Protein AF-A0A9E1ZGK2-F1 (afdb_monomer)

Foldseek 3Di:
DPPVVVVVVVVVVVVVVPPPPDPDDDDDDDDDDDDPDDDPPPDPPQPDLPDADAQQWKKWKFKDDDPDGDDIDIDGQHNVQWDDDPPDPDIDRRGRHGQVVVQVVVQVRCPPPPPPHIGMHMDIDDDDDD

Mean predicted aligned error: 16.55 Å

Secondary structure (DSSP, 8-state):
--SHHHHHHHHHHHHHHHTTS--------PPP----------------TTSBP-TT-EEEEEEESSSS-PPPEEEE--TTSEE--TT-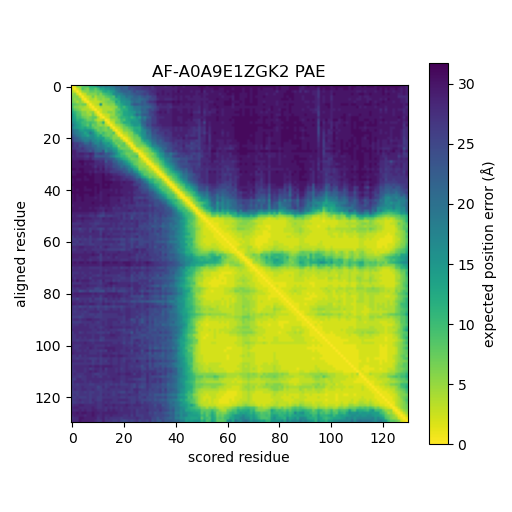SS-EE-TT-BHHHHHHHHHHHHTTTT-SS-EEEEEEPP----

Nearest PDB structures (foldseek):
  3rg1-assembly1_D  TM=4.089E-01  e=4.400E+00  Bos taurus
  3m7o-assembly3_C  TM=3.406E-01  e=4.984E+00  Mus musculus

Structure (mmCIF, N/CA/C/O backbone):
data_AF-A0A9E1ZGK2-F1
#
_entry.id   AF-A0A9E1ZGK2-F1
#
loop_
_atom_site.group_PDB
_atom_site.id
_atom_site.type_symbol
_atom_site.label_atom_id
_atom_site.label_alt_id
_atom_site.label_comp_id
_atom_site.label_asym_id
_atom_site.label_entit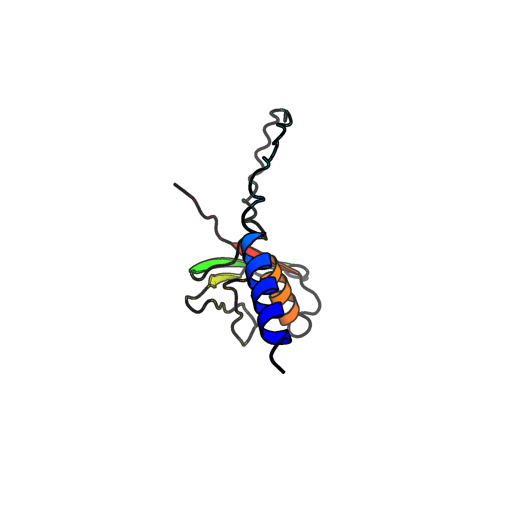y_id
_atom_site.label_seq_id
_atom_site.pdbx_PDB_ins_code
_atom_site.Cartn_x
_atom_site.Cartn_y
_atom_site.Cartn_z
_atom_site.occupancy
_atom_site.B_iso_or_equiv
_atom_site.auth_seq_id
_atom_site.auth_comp_id
_atom_site.auth_asym_id
_atom_site.auth_atom_id
_atom_site.pdbx_PDB_model_num
ATOM 1 N N . MET A 1 1 ? -35.586 -4.410 -46.768 1.00 55.84 1 MET A N 1
ATOM 2 C CA . MET A 1 1 ? -34.518 -3.796 -45.951 1.00 55.84 1 MET A CA 1
ATOM 3 C C . MET A 1 1 ? -33.161 -4.158 -46.541 1.00 55.84 1 MET A C 1
ATOM 5 O O . MET A 1 1 ? -32.677 -5.249 -46.276 1.00 55.84 1 MET A O 1
ATOM 9 N N . SER A 1 2 ? -32.573 -3.306 -47.387 1.00 54.81 2 SER A N 1
ATOM 10 C CA . SER A 1 2 ? -31.231 -3.558 -47.959 1.00 54.81 2 SER A CA 1
ATOM 11 C C . SER A 1 2 ? -30.442 -2.275 -48.253 1.00 54.81 2 SER A C 1
ATOM 13 O O . SER A 1 2 ? -29.427 -2.337 -48.937 1.00 54.81 2 SER A O 1
ATOM 15 N N . LEU A 1 3 ? -30.902 -1.115 -47.761 1.00 51.47 3 LEU A N 1
ATOM 16 C CA . LEU A 1 3 ? -30.236 0.173 -47.989 1.00 51.47 3 LEU A CA 1
ATOM 17 C C . LEU A 1 3 ? -29.430 0.641 -46.759 1.00 51.47 3 LEU A C 1
ATOM 19 O O . LEU A 1 3 ? -28.374 1.243 -46.925 1.00 51.47 3 LEU A O 1
ATOM 23 N N . ASP A 1 4 ? -29.852 0.272 -45.542 1.00 58.47 4 ASP A N 1
ATOM 24 C CA . ASP A 1 4 ? -29.168 0.636 -44.288 1.00 58.47 4 ASP A CA 1
ATOM 25 C C . ASP A 1 4 ? -27.825 -0.085 -44.051 1.00 58.47 4 ASP A C 1
ATOM 27 O O . ASP A 1 4 ? -26.889 0.517 -43.524 1.00 58.47 4 ASP A O 1
ATOM 31 N N . ASP A 1 5 ? -27.671 -1.343 -44.488 1.00 57.78 5 ASP A N 1
ATOM 32 C CA . ASP A 1 5 ? -26.436 -2.124 -44.250 1.00 57.78 5 ASP A CA 1
ATOM 33 C C . ASP A 1 5 ? -25.234 -1.576 -45.038 1.00 57.78 5 ASP A C 1
ATOM 35 O O . ASP A 1 5 ? -24.089 -1.589 -44.575 1.00 57.78 5 ASP A O 1
ATOM 39 N N . SER A 1 6 ? -25.498 -1.032 -46.231 1.00 52.06 6 SER A N 1
ATOM 40 C CA . SER A 1 6 ? -24.448 -0.455 -47.066 1.00 52.06 6 SER A CA 1
ATOM 41 C C . SER A 1 6 ? -23.978 0.894 -46.519 1.00 52.06 6 SER A C 1
ATOM 43 O O . SER A 1 6 ? -22.784 1.186 -46.583 1.00 52.06 6 SER A O 1
ATOM 45 N N . LEU A 1 7 ? -24.882 1.691 -45.936 1.00 55.47 7 LEU A N 1
ATOM 46 C CA . LEU A 1 7 ? -24.567 3.006 -45.372 1.00 55.47 7 LEU A CA 1
ATOM 47 C C . LEU A 1 7 ? -23.627 2.885 -44.159 1.00 55.47 7 LEU A C 1
ATOM 49 O O . LEU A 1 7 ? -22.644 3.620 -44.064 1.00 55.47 7 LEU A O 1
ATOM 53 N N . MET A 1 8 ? -23.853 1.890 -43.295 1.00 56.44 8 MET A N 1
ATOM 54 C CA . MET A 1 8 ? -23.022 1.643 -42.110 1.00 56.44 8 MET A CA 1
ATOM 55 C C . MET A 1 8 ? -21.599 1.186 -42.475 1.00 56.44 8 MET A C 1
ATOM 57 O O . MET A 1 8 ? -20.626 1.628 -41.867 1.00 56.44 8 MET A O 1
ATOM 61 N N . LYS A 1 9 ? -21.442 0.370 -43.529 1.00 54.09 9 LYS A N 1
ATOM 62 C CA . LYS A 1 9 ? -20.121 -0.073 -44.020 1.00 54.09 9 LYS A CA 1
ATOM 63 C C . LYS A 1 9 ? -19.280 1.071 -44.590 1.00 54.09 9 LYS A C 1
ATOM 65 O O . LYS A 1 9 ? -18.064 1.076 -44.389 1.00 54.09 9 LYS A O 1
ATOM 70 N N . PHE A 1 10 ? -19.904 2.040 -45.268 1.00 52.19 10 PHE A N 1
ATOM 71 C CA . PHE A 1 10 ? -19.202 3.223 -45.778 1.00 52.19 10 PHE A CA 1
ATOM 72 C C . PHE A 1 10 ? -18.780 4.171 -44.650 1.00 52.19 10 PHE A C 1
ATOM 74 O O . PHE A 1 10 ? -17.649 4.657 -44.666 1.00 52.19 10 PHE A O 1
ATOM 81 N N . ILE A 1 11 ? -19.629 4.357 -43.634 1.00 59.66 11 ILE A N 1
ATOM 82 C CA . ILE A 1 11 ? -19.312 5.167 -42.448 1.00 59.66 11 ILE A CA 1
ATOM 83 C C . ILE A 1 11 ? -18.173 4.517 -41.639 1.00 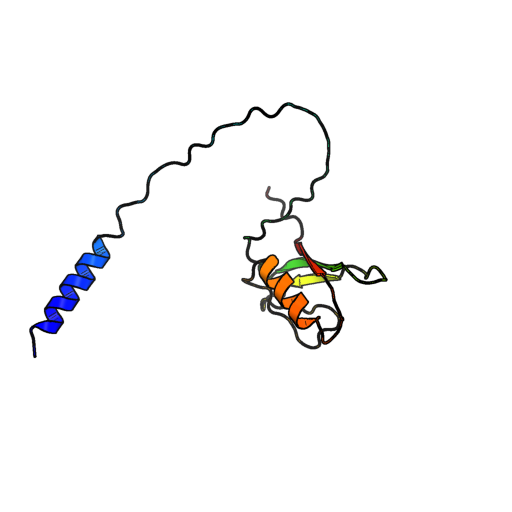59.66 11 ILE A C 1
ATOM 85 O O . ILE A 1 11 ? -17.205 5.193 -41.292 1.00 59.66 11 ILE A O 1
ATOM 89 N N . CYS A 1 12 ? -18.208 3.196 -41.428 1.00 53.12 12 CYS A N 1
ATOM 90 C CA . CYS A 1 12 ? -17.158 2.475 -40.701 1.00 53.12 12 CYS A CA 1
ATOM 91 C C . CYS A 1 12 ? -15.808 2.454 -41.439 1.00 53.12 12 CYS A C 1
ATOM 93 O O . CYS A 1 12 ? -14.770 2.579 -40.794 1.00 53.12 12 CYS A O 1
ATOM 95 N N . ARG A 1 13 ? -15.788 2.340 -42.777 1.00 56.69 13 ARG A N 1
ATOM 96 C CA . ARG A 1 13 ? -14.537 2.430 -43.559 1.00 56.69 13 ARG A CA 1
ATOM 97 C C . ARG A 1 13 ? -13.997 3.857 -43.674 1.00 56.69 13 ARG A C 1
ATOM 99 O O . ARG A 1 13 ? -12.784 4.016 -43.746 1.00 56.69 13 ARG A O 1
ATOM 106 N N . GLY A 1 14 ? -14.863 4.872 -43.681 1.00 53.06 14 GLY A N 1
ATOM 107 C CA . GLY A 1 14 ? -14.457 6.282 -43.701 1.00 53.06 14 GLY A CA 1
ATOM 108 C C . GLY A 1 14 ? -13.838 6.742 -42.379 1.00 53.06 14 GLY A C 1
ATOM 109 O O . GLY A 1 14 ? -12.820 7.428 -42.383 1.00 53.06 14 GLY A O 1
ATOM 110 N N . ILE A 1 15 ? -14.394 6.293 -41.249 1.00 54.44 15 ILE A N 1
ATOM 111 C CA . ILE A 1 15 ? -13.877 6.598 -39.904 1.00 54.44 15 ILE A CA 1
ATOM 112 C C . ILE A 1 15 ? -12.519 5.925 -39.651 1.00 54.44 15 ILE A C 1
ATOM 114 O O . ILE A 1 15 ? -11.653 6.519 -39.015 1.00 54.44 15 ILE A O 1
ATOM 118 N N . LEU A 1 16 ? -12.289 4.729 -40.205 1.00 51.12 16 LEU A N 1
ATOM 119 C CA . LEU A 1 16 ? -11.055 3.963 -39.991 1.00 51.12 16 LEU A CA 1
ATOM 120 C C . LEU A 1 16 ? -9.832 4.533 -40.743 1.00 51.12 16 LEU A C 1
ATOM 122 O O . LEU A 1 16 ? -8.699 4.242 -40.375 1.00 51.12 16 LEU A O 1
ATOM 126 N N . ILE A 1 17 ? -10.041 5.366 -41.770 1.00 53.34 17 ILE A N 1
ATOM 127 C CA . ILE A 1 17 ? -8.962 5.982 -42.570 1.00 53.34 17 ILE A CA 1
ATOM 128 C C . ILE A 1 17 ? -8.581 7.380 -42.035 1.00 53.34 17 ILE A C 1
ATOM 130 O O . ILE A 1 17 ? -7.470 7.852 -42.272 1.00 53.34 17 ILE A O 1
ATOM 134 N N . ALA A 1 18 ? -9.456 8.035 -41.263 1.00 51.53 18 ALA A N 1
ATOM 135 C CA . ALA A 1 18 ? -9.251 9.409 -40.794 1.00 51.53 18 ALA A CA 1
ATOM 136 C C . ALA A 1 18 ? -8.390 9.543 -39.519 1.00 51.53 18 ALA A C 1
ATOM 138 O O . ALA A 1 18 ? -7.953 10.645 -39.196 1.00 51.53 18 ALA A O 1
ATOM 139 N N . THR A 1 19 ? -8.097 8.457 -38.799 1.00 53.97 19 THR A N 1
ATOM 140 C CA . THR A 1 19 ? -7.325 8.509 -37.540 1.00 53.97 19 THR A CA 1
ATOM 141 C C . THR A 1 19 ? -5.809 8.348 -37.715 1.00 53.97 19 THR A C 1
ATOM 143 O O . THR A 1 19 ? -5.081 8.366 -36.729 1.00 53.97 19 THR A O 1
ATOM 146 N N . VAL A 1 20 ? -5.306 8.214 -38.948 1.00 56.53 20 VAL A N 1
ATOM 147 C CA . VAL A 1 20 ? -3.880 7.930 -39.235 1.00 56.53 20 VAL A CA 1
ATOM 148 C C . VAL A 1 20 ? -3.025 9.198 -39.457 1.00 56.53 20 VAL A C 1
ATOM 150 O O . VAL A 1 20 ? -1.829 9.087 -39.698 1.00 56.53 20 VAL A O 1
ATOM 153 N N . LEU A 1 21 ? -3.570 10.419 -39.342 1.00 56.88 21 LEU A N 1
ATOM 154 C CA . LEU A 1 21 ? -2.889 11.625 -39.860 1.00 56.88 21 LEU A CA 1
ATOM 155 C C . LEU A 1 21 ? -2.635 12.807 -38.907 1.00 56.88 21 LEU A C 1
ATOM 157 O O . LEU A 1 21 ? -2.414 13.909 -39.398 1.00 56.88 21 LEU A O 1
ATOM 161 N N . ILE A 1 22 ? -2.573 12.632 -37.581 1.00 58.47 22 ILE A N 1
ATOM 162 C CA . ILE A 1 22 ? -2.050 13.712 -36.710 1.00 58.47 22 ILE A CA 1
ATOM 163 C C . ILE A 1 22 ? -1.143 13.157 -35.603 1.00 58.47 22 ILE A C 1
ATOM 165 O O . ILE A 1 22 ? -1.457 13.200 -34.418 1.00 58.47 22 ILE A O 1
ATOM 169 N N . VAL A 1 23 ? 0.023 12.653 -36.007 1.00 57.72 23 VAL A N 1
ATOM 170 C CA . VAL A 1 23 ? 1.220 12.602 -35.158 1.00 57.72 23 VAL A CA 1
ATOM 171 C C . VAL A 1 23 ? 2.280 13.427 -35.869 1.00 57.72 23 VAL A C 1
ATOM 173 O O . VAL A 1 23 ? 2.828 12.956 -36.853 1.00 57.72 23 VAL A O 1
ATOM 176 N N . THR A 1 24 ? 2.505 14.654 -35.392 1.00 60.00 24 THR A N 1
ATOM 177 C CA . THR A 1 24 ? 3.804 15.356 -35.331 1.00 60.00 24 THR A CA 1
ATOM 178 C C . THR A 1 24 ? 3.565 16.815 -34.940 1.00 60.00 24 THR A C 1
ATOM 180 O O . THR A 1 24 ? 2.985 17.578 -35.708 1.00 60.00 24 THR A O 1
ATOM 183 N N . GLY A 1 25 ? 4.038 17.217 -33.763 1.00 51.47 25 GLY A N 1
ATOM 184 C CA . GLY A 1 25 ? 4.081 18.615 -33.334 1.00 51.47 25 GLY A CA 1
ATOM 185 C C . GLY A 1 25 ? 4.843 18.734 -32.021 1.00 51.47 25 GLY A C 1
ATOM 186 O O . GLY A 1 25 ? 4.301 18.416 -30.973 1.00 51.47 25 GLY A O 1
ATOM 187 N N . CYS A 1 26 ? 6.122 19.093 -32.119 1.00 65.31 26 CYS A N 1
ATOM 188 C CA . CYS A 1 26 ? 7.146 18.998 -31.083 1.00 65.31 26 CYS A CA 1
ATOM 189 C C . CYS A 1 26 ? 6.880 19.811 -29.808 1.00 65.31 26 CYS A C 1
ATOM 191 O O . CYS A 1 26 ? 6.553 20.995 -29.851 1.00 65.31 26 CYS A O 1
ATOM 193 N N . GLU A 1 27 ? 7.190 19.167 -28.686 1.00 48.22 27 GLU A N 1
ATOM 194 C CA . GLU A 1 27 ? 7.585 19.774 -27.418 1.00 48.22 27 GLU A CA 1
ATOM 195 C C . GLU A 1 27 ? 8.699 20.817 -27.627 1.00 48.22 27 GLU A C 1
ATOM 197 O O . GLU A 1 27 ? 9.782 20.492 -28.120 1.00 48.22 27 GLU A O 1
ATOM 202 N N . THR A 1 28 ? 8.458 22.070 -27.224 1.00 56.88 28 THR A N 1
ATOM 203 C CA . THR A 1 28 ? 9.517 23.077 -27.065 1.00 56.88 28 THR A CA 1
ATOM 204 C C . THR A 1 28 ? 9.874 23.158 -25.579 1.00 56.88 28 THR A C 1
ATOM 206 O O . THR A 1 28 ? 9.256 23.867 -24.787 1.00 56.88 28 THR A O 1
ATOM 209 N N . THR A 1 29 ? 10.891 22.401 -25.178 1.00 52.72 29 THR A N 1
ATOM 210 C CA . THR A 1 29 ? 11.504 22.535 -23.853 1.00 52.72 29 THR A CA 1
ATOM 211 C C . THR A 1 29 ? 12.317 23.822 -23.827 1.00 52.72 29 THR A C 1
ATOM 213 O O . THR A 1 29 ? 13.327 23.955 -24.518 1.00 52.72 29 THR A O 1
ATOM 216 N N . ARG A 1 30 ? 11.872 24.800 -23.037 1.00 52.56 30 ARG A N 1
ATOM 217 C CA . ARG A 1 30 ? 12.623 26.031 -22.771 1.00 52.56 30 ARG A CA 1
ATOM 218 C C . ARG A 1 30 ? 13.538 25.778 -21.563 1.00 52.56 30 ARG A C 1
ATOM 220 O O . ARG A 1 30 ? 13.010 25.519 -20.484 1.00 52.56 30 ARG A O 1
ATOM 227 N N . PRO A 1 31 ? 14.874 25.854 -21.684 1.00 48.06 31 PRO A N 1
ATOM 228 C CA . PRO A 1 31 ? 15.742 25.742 -20.520 1.00 48.06 31 PRO A CA 1
ATOM 229 C C . PRO A 1 31 ? 15.612 27.009 -19.665 1.00 48.06 31 PRO A C 1
ATOM 231 O O . PRO A 1 31 ? 15.927 28.113 -20.114 1.00 48.06 31 PRO A O 1
ATOM 234 N N . GLN A 1 32 ? 15.130 26.862 -18.429 1.00 57.47 32 GLN A N 1
ATOM 235 C CA . GLN A 1 32 ? 15.330 27.882 -17.401 1.00 57.47 32 GLN A CA 1
ATOM 236 C C . GLN A 1 32 ? 16.802 27.865 -16.960 1.00 57.47 32 GLN A C 1
ATOM 238 O O . GLN A 1 32 ? 17.350 26.790 -16.713 1.00 57.47 32 GLN A O 1
ATOM 243 N N . PRO A 1 33 ? 17.447 29.032 -16.805 1.00 52.84 33 PRO A N 1
ATOM 244 C CA . PRO A 1 33 ? 18.756 29.110 -16.185 1.00 52.84 33 PRO A CA 1
ATOM 245 C C . PRO A 1 33 ? 18.572 28.975 -14.669 1.00 52.84 33 PRO A C 1
ATOM 247 O O . PRO A 1 33 ? 18.128 29.910 -14.004 1.00 52.84 33 PRO A O 1
ATOM 250 N N . VAL A 1 34 ? 18.886 27.805 -14.113 1.00 48.44 34 VAL A N 1
ATOM 251 C CA . VAL A 1 34 ? 18.955 27.618 -12.660 1.00 48.44 34 VAL A CA 1
ATOM 252 C C . VAL A 1 34 ? 20.399 27.766 -12.189 1.00 48.44 34 VAL A C 1
ATOM 254 O O . VAL A 1 34 ? 21.295 27.014 -12.558 1.00 48.44 34 VAL A O 1
ATOM 257 N N . ASN A 1 35 ? 20.593 28.817 -11.397 1.00 62.91 35 ASN A N 1
ATOM 258 C CA . ASN A 1 35 ? 21.776 29.151 -10.611 1.00 62.91 35 ASN A CA 1
ATOM 259 C C . ASN A 1 35 ? 22.391 27.911 -9.921 1.00 62.91 35 ASN A C 1
ATOM 261 O O . ASN A 1 35 ? 21.643 27.158 -9.291 1.00 62.91 35 ASN A O 1
ATOM 265 N N . PRO A 1 36 ? 23.723 27.719 -9.927 1.00 56.53 36 PRO A N 1
ATOM 266 C CA . PRO A 1 36 ? 24.351 26.657 -9.158 1.00 56.53 36 PRO A CA 1
ATOM 267 C C . PRO A 1 36 ? 24.462 27.098 -7.693 1.00 56.53 36 PRO A C 1
ATOM 269 O O . PRO A 1 36 ? 25.472 27.647 -7.262 1.00 56.53 36 PRO A O 1
ATOM 272 N N . VAL A 1 37 ? 23.414 26.852 -6.907 1.00 46.91 37 VAL A N 1
ATOM 273 C CA . VAL A 1 37 ? 23.546 26.740 -5.451 1.00 46.91 37 VAL A CA 1
ATOM 274 C C . VAL A 1 37 ? 23.551 25.256 -5.120 1.00 46.91 37 VAL A C 1
ATOM 276 O O . VAL A 1 37 ? 22.536 24.566 -5.167 1.00 46.91 37 VAL A O 1
ATOM 279 N N . ALA A 1 38 ? 24.752 24.758 -4.837 1.00 52.75 38 ALA A N 1
ATOM 280 C CA . ALA A 1 38 ? 24.971 23.440 -4.283 1.00 52.75 38 ALA A CA 1
ATOM 281 C C . ALA A 1 38 ? 24.229 23.339 -2.944 1.00 52.75 38 ALA A C 1
ATOM 283 O O . ALA A 1 38 ? 24.659 23.880 -1.925 1.00 52.75 38 ALA A O 1
ATOM 284 N N . ARG A 1 39 ? 23.097 22.642 -2.952 1.00 43.53 39 ARG A N 1
ATOM 285 C CA . ARG A 1 39 ? 22.533 22.026 -1.758 1.00 43.53 39 ARG A CA 1
ATOM 286 C C . ARG A 1 39 ? 22.271 20.573 -2.116 1.00 43.53 39 ARG A C 1
ATOM 288 O O . ARG A 1 39 ? 21.287 20.263 -2.775 1.00 43.53 39 ARG A O 1
ATOM 295 N N . THR A 1 40 ? 23.193 19.709 -1.710 1.00 49.69 40 THR A N 1
ATOM 296 C CA . THR A 1 40 ? 23.008 18.262 -1.601 1.00 49.69 40 THR A CA 1
ATOM 297 C C . THR A 1 40 ? 21.853 18.010 -0.635 1.00 49.69 40 THR A C 1
ATOM 299 O O . THR A 1 40 ? 22.035 17.840 0.566 1.00 49.69 40 THR A O 1
ATOM 302 N N . VAL A 1 41 ? 20.634 18.075 -1.157 1.00 46.06 41 VAL A N 1
ATOM 303 C CA . VAL A 1 41 ? 19.521 17.315 -0.613 1.00 46.06 41 VAL A CA 1
ATOM 304 C C . VAL A 1 41 ? 19.560 16.027 -1.409 1.00 46.06 41 VAL A C 1
ATOM 306 O O . VAL A 1 41 ? 19.319 16.039 -2.613 1.00 46.06 41 VAL A O 1
ATOM 309 N N . ASP A 1 42 ? 19.967 14.952 -0.747 1.00 49.12 42 ASP A N 1
ATOM 310 C CA . ASP A 1 42 ? 19.675 13.591 -1.175 1.00 49.12 42 ASP A CA 1
ATOM 311 C C . ASP A 1 42 ? 18.146 13.503 -1.284 1.00 49.12 42 ASP A C 1
ATOM 313 O O . ASP A 1 42 ? 17.435 13.358 -0.290 1.00 49.12 42 ASP A O 1
ATOM 317 N N . VAL A 1 43 ? 17.620 13.813 -2.469 1.00 46.62 43 VAL A N 1
ATOM 318 C CA . VAL A 1 43 ? 16.211 13.628 -2.785 1.00 46.62 43 VAL A CA 1
ATOM 319 C C . VAL A 1 43 ? 16.121 12.159 -3.161 1.00 46.62 43 VAL A C 1
ATOM 321 O O . VAL A 1 43 ? 16.613 11.814 -4.238 1.00 46.62 43 VAL A O 1
ATOM 324 N N . PRO A 1 44 ? 15.545 11.280 -2.318 1.00 48.47 44 PRO A N 1
ATOM 325 C CA . PRO A 1 44 ? 15.231 9.943 -2.783 1.00 48.47 44 PRO A CA 1
ATOM 326 C C . PRO A 1 44 ? 14.324 10.136 -3.993 1.00 48.47 44 PRO A C 1
ATOM 328 O O . PRO A 1 44 ? 13.312 10.838 -3.891 1.00 48.47 44 PRO A O 1
ATOM 331 N N . LEU A 1 45 ? 14.748 9.610 -5.143 1.00 47.22 45 LEU A N 1
ATOM 332 C CA . LEU A 1 45 ? 14.000 9.661 -6.391 1.00 47.22 45 LEU A CA 1
ATOM 333 C C . LEU A 1 45 ? 12.597 9.139 -6.085 1.00 47.22 45 LEU A C 1
ATOM 335 O O . LEU A 1 45 ? 12.385 7.948 -5.870 1.00 47.22 45 LEU A O 1
ATOM 339 N N . HIS A 1 46 ? 11.641 10.059 -5.974 1.00 50.16 46 HIS A N 1
ATOM 340 C CA . HIS A 1 46 ? 10.238 9.726 -5.836 1.00 50.16 46 HIS A CA 1
ATOM 341 C C . HIS A 1 46 ? 9.831 9.126 -7.178 1.00 50.16 46 HIS A C 1
ATOM 343 O O . HIS A 1 46 ? 9.516 9.847 -8.122 1.00 50.16 46 HIS A O 1
ATOM 349 N N . VAL A 1 47 ? 9.956 7.804 -7.278 1.00 56.25 47 VAL A N 1
ATOM 350 C CA . VAL A 1 47 ? 9.427 6.984 -8.365 1.00 56.25 47 VAL A CA 1
ATOM 351 C C . VAL A 1 47 ? 8.025 7.457 -8.718 1.00 56.25 47 VAL A C 1
ATOM 353 O O . VAL A 1 47 ? 7.139 7.512 -7.866 1.00 56.25 47 VAL A O 1
ATOM 356 N N . ASN A 1 48 ? 7.888 7.865 -9.978 1.00 55.94 48 ASN A N 1
ATOM 357 C CA . ASN A 1 48 ? 6.704 8.472 -10.555 1.00 55.94 48 ASN A CA 1
ATOM 358 C C . ASN A 1 48 ? 5.427 7.771 -10.089 1.00 55.94 48 ASN A C 1
ATOM 360 O O . ASN A 1 48 ? 5.238 6.585 -10.345 1.00 55.94 48 ASN A O 1
ATOM 364 N N . SER A 1 49 ? 4.494 8.543 -9.531 1.00 58.41 49 SER A N 1
ATOM 365 C CA . SER A 1 49 ? 3.132 8.102 -9.209 1.00 58.41 49 SER A CA 1
ATOM 366 C C . SER A 1 49 ? 2.359 7.555 -10.423 1.00 58.41 49 SER A C 1
ATOM 368 O O . SER A 1 49 ? 1.260 7.043 -10.260 1.00 58.41 49 SER A O 1
ATOM 370 N N . THR A 1 50 ? 2.915 7.669 -11.632 1.00 65.19 50 THR A N 1
ATOM 371 C CA . THR A 1 50 ? 2.371 7.155 -12.894 1.00 65.19 50 THR A CA 1
ATOM 372 C C . THR A 1 50 ? 2.925 5.787 -13.302 1.00 65.19 50 THR A C 1
ATOM 374 O O . THR A 1 50 ? 2.362 5.174 -14.206 1.00 65.19 50 THR A O 1
ATOM 377 N N . ASP A 1 51 ? 4.022 5.315 -12.698 1.00 78.50 51 ASP A N 1
ATOM 378 C CA . ASP A 1 51 ? 4.563 3.987 -13.006 1.00 78.50 51 ASP A CA 1
ATOM 379 C C . ASP A 1 51 ? 3.679 2.912 -12.372 1.00 78.50 51 ASP A C 1
ATOM 381 O O . ASP A 1 51 ? 3.285 3.001 -11.203 1.00 78.50 51 ASP A O 1
ATOM 385 N N . SER A 1 52 ? 3.331 1.907 -13.170 1.00 88.81 52 SER A N 1
ATOM 386 C CA . SER A 1 52 ? 2.540 0.782 -12.685 1.00 88.81 52 SER A CA 1
ATOM 387 C C . SER A 1 52 ? 3.441 -0.167 -11.911 1.00 88.81 52 SER A C 1
ATOM 389 O O . SER A 1 52 ? 4.535 -0.515 -12.345 1.00 88.81 52 SER A O 1
ATOM 391 N N . LEU A 1 53 ? 2.968 -0.624 -10.761 1.00 91.56 53 LEU A N 1
ATOM 392 C CA . LEU A 1 53 ? 3.668 -1.613 -9.967 1.00 91.56 53 LEU A CA 1
ATOM 393 C C . LEU A 1 53 ? 3.681 -2.954 -10.703 1.00 91.56 53 LEU A C 1
ATOM 395 O O . LEU A 1 53 ? 2.653 -3.430 -11.184 1.00 91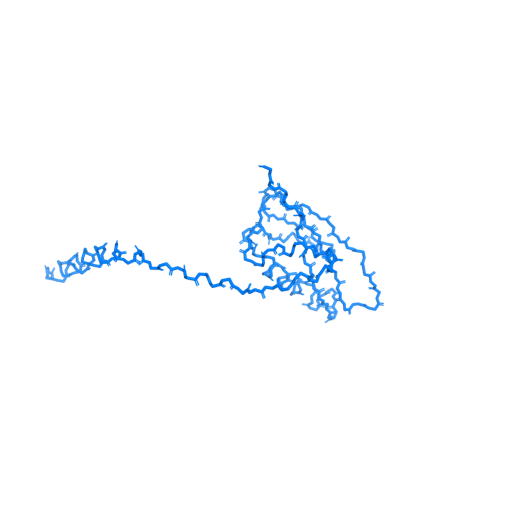.56 53 LEU A O 1
ATOM 399 N N . GLU A 1 54 ? 4.850 -3.582 -10.762 1.00 92.06 54 GLU A N 1
ATOM 400 C CA . GLU A 1 54 ? 5.048 -4.843 -11.473 1.00 92.06 54 GLU A CA 1
ATOM 401 C C . GLU A 1 54 ? 5.275 -6.002 -10.491 1.00 92.06 54 GLU A C 1
ATOM 403 O O . GLU A 1 54 ? 5.828 -5.802 -9.398 1.00 92.06 54 GLU A O 1
ATOM 408 N N . PRO A 1 55 ? 4.884 -7.235 -10.865 1.00 94.12 55 PRO A N 1
ATOM 409 C CA . PRO A 1 55 ? 5.298 -8.433 -10.148 1.00 94.12 55 PRO A CA 1
ATOM 410 C C . PRO A 1 55 ? 6.815 -8.456 -9.942 1.00 94.12 55 PRO A C 1
ATOM 412 O O . PRO A 1 55 ? 7.596 -8.172 -10.847 1.00 94.12 55 PRO A O 1
ATOM 415 N N . GLY A 1 56 ? 7.249 -8.791 -8.732 1.00 91.38 56 GLY A N 1
ATOM 416 C CA . GLY A 1 56 ? 8.658 -8.794 -8.363 1.00 91.38 56 GLY A CA 1
ATOM 417 C C . GLY A 1 56 ? 9.204 -7.451 -7.868 1.00 91.38 56 GLY A C 1
ATOM 418 O O . GLY A 1 56 ? 10.333 -7.447 -7.370 1.00 91.38 56 GLY A O 1
ATOM 419 N N . ASN A 1 57 ? 8.447 -6.350 -7.909 1.00 90.75 57 ASN A N 1
ATOM 420 C CA . ASN A 1 57 ? 8.888 -5.090 -7.306 1.00 90.75 57 ASN A CA 1
ATOM 421 C C . ASN A 1 57 ? 8.980 -5.208 -5.788 1.00 90.75 57 ASN A C 1
ATOM 423 O O . ASN A 1 57 ? 8.086 -5.749 -5.135 1.00 90.75 57 ASN A O 1
ATOM 427 N N . GLN A 1 58 ? 10.054 -4.665 -5.219 1.00 92.12 58 GLN A N 1
ATOM 428 C CA . GLN A 1 58 ? 10.160 -4.488 -3.780 1.00 92.12 58 GLN A CA 1
ATOM 429 C C . GLN A 1 58 ? 9.572 -3.135 -3.393 1.00 92.12 58 GLN A C 1
ATOM 431 O O . GLN A 1 58 ? 9.949 -2.102 -3.949 1.00 92.12 58 GLN A O 1
ATOM 436 N N . ILE A 1 59 ? 8.653 -3.159 -2.434 1.00 92.69 59 ILE A N 1
ATOM 437 C CA . ILE A 1 59 ? 7.974 -1.980 -1.913 1.00 92.69 59 ILE A CA 1
ATOM 438 C C . ILE A 1 59 ? 8.072 -1.935 -0.391 1.00 92.69 59 ILE A C 1
ATOM 440 O O . ILE A 1 59 ? 8.158 -2.963 0.280 1.00 92.69 59 ILE A O 1
ATOM 444 N N . THR A 1 60 ? 8.048 -0.729 0.160 1.00 93.75 60 THR A N 1
ATOM 445 C CA . THR A 1 60 ? 8.013 -0.463 1.595 1.00 93.75 60 THR A CA 1
ATOM 446 C C . THR A 1 60 ? 6.790 0.375 1.919 1.00 93.75 60 THR A C 1
ATOM 448 O O . THR A 1 60 ? 6.628 1.471 1.392 1.00 93.75 60 THR A O 1
ATOM 451 N N . ILE A 1 61 ? 5.951 -0.147 2.805 1.00 93.31 61 ILE A N 1
ATOM 452 C CA . ILE A 1 61 ? 4.723 0.472 3.289 1.00 93.31 61 ILE A CA 1
ATOM 453 C C . ILE A 1 61 ? 5.027 1.153 4.620 1.00 93.31 61 ILE A C 1
ATOM 455 O O . ILE A 1 61 ? 5.554 0.532 5.545 1.00 93.31 61 ILE A O 1
ATOM 459 N N . THR A 1 62 ? 4.690 2.432 4.724 1.00 92.62 62 THR A N 1
ATOM 460 C CA . THR A 1 62 ? 4.805 3.219 5.953 1.00 92.62 62 THR A CA 1
ATOM 461 C C . THR A 1 62 ? 3.429 3.733 6.341 1.00 92.62 62 THR A C 1
ATOM 463 O O . THR A 1 62 ? 2.685 4.214 5.490 1.00 92.62 62 THR A O 1
ATOM 466 N N . PHE A 1 63 ? 3.100 3.651 7.627 1.00 92.06 63 PHE A N 1
ATOM 467 C CA . PHE A 1 63 ? 1.841 4.157 8.162 1.00 92.06 63 PHE A CA 1
ATOM 468 C C . PHE A 1 63 ? 2.114 5.403 9.008 1.00 92.06 63 PHE A C 1
ATOM 470 O O . PHE A 1 63 ? 2.992 5.391 9.872 1.00 92.06 63 PHE A O 1
ATOM 477 N N . SER A 1 64 ? 1.355 6.469 8.771 1.00 90.06 64 SER A N 1
ATOM 478 C CA . SER A 1 64 ? 1.455 7.749 9.485 1.00 90.06 64 SER A CA 1
ATOM 479 C C . SER A 1 64 ? 0.111 8.144 10.106 1.00 90.06 64 SER A C 1
ATOM 481 O O . SER A 1 64 ? -0.937 7.636 9.713 1.00 90.06 64 SER A O 1
ATOM 483 N N . GLY A 1 65 ? 0.124 9.068 11.073 1.00 85.56 65 GLY A N 1
ATOM 484 C CA . GLY A 1 65 ? -1.092 9.534 11.765 1.00 85.56 65 GLY A CA 1
ATOM 485 C C . GLY A 1 65 ? -1.466 8.741 13.025 1.00 85.56 65 GLY A C 1
ATOM 486 O O . GLY A 1 65 ? -2.513 8.986 13.616 1.00 85.56 65 GLY A O 1
ATOM 487 N N . LEU A 1 66 ? -0.603 7.822 13.466 1.00 84.88 66 LEU A N 1
ATOM 488 C CA . LEU A 1 66 ? -0.745 7.088 14.724 1.00 84.88 66 LEU A CA 1
ATOM 489 C C . LEU A 1 66 ? 0.058 7.762 15.848 1.00 84.88 66 LEU A C 1
ATOM 491 O O . LEU A 1 66 ? 1.109 8.349 15.600 1.00 84.88 66 LEU A O 1
ATOM 495 N N . SER A 1 67 ? -0.401 7.641 17.100 1.00 81.75 67 SER A N 1
ATOM 496 C CA . SER A 1 67 ? 0.317 8.171 18.278 1.00 81.75 67 SER A CA 1
ATOM 497 C C . SER A 1 67 ? 1.674 7.501 18.517 1.00 81.75 67 SER A C 1
ATOM 499 O O . SER A 1 67 ? 2.540 8.065 19.179 1.00 81.75 67 SER A O 1
ATOM 501 N N . THR A 1 68 ? 1.863 6.298 17.981 1.00 81.69 68 THR A N 1
ATOM 502 C CA . THR A 1 68 ? 3.131 5.572 17.982 1.00 81.69 68 THR A CA 1
ATOM 503 C C . THR A 1 68 ? 3.534 5.336 16.540 1.00 81.69 68 THR A C 1
ATOM 505 O O . THR A 1 68 ? 2.705 4.887 15.752 1.00 81.69 68 THR A O 1
ATOM 508 N N . ILE A 1 69 ? 4.791 5.626 16.200 1.00 75.81 69 ILE A N 1
ATOM 509 C CA . ILE A 1 69 ? 5.318 5.410 14.851 1.00 75.81 69 ILE A CA 1
ATOM 510 C C . ILE A 1 69 ? 5.461 3.896 14.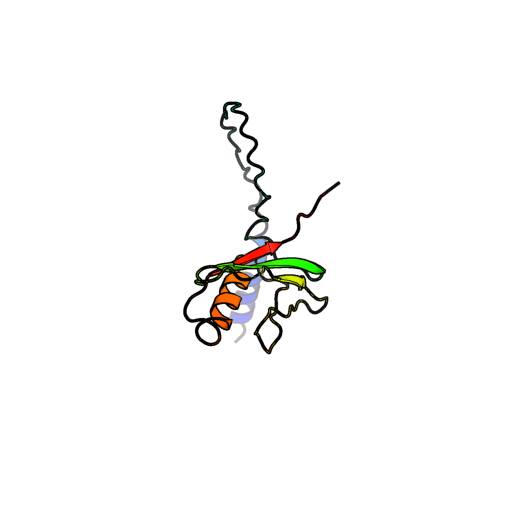633 1.00 75.81 69 ILE A C 1
ATOM 512 O O . ILE A 1 69 ? 6.260 3.262 15.328 1.00 75.81 69 ILE A O 1
ATOM 516 N N . PRO A 1 70 ? 4.693 3.292 13.714 1.00 81.75 70 PRO A N 1
ATOM 517 C CA . PRO A 1 70 ? 4.805 1.872 13.424 1.00 81.75 70 PRO A CA 1
ATOM 518 C C . PRO A 1 70 ? 6.059 1.581 12.595 1.00 81.75 70 PRO A C 1
ATOM 520 O O . PRO A 1 70 ? 6.550 2.425 11.844 1.00 81.75 70 PRO A O 1
ATOM 523 N N . ILE A 1 71 ? 6.568 0.356 12.723 1.00 87.06 71 ILE A N 1
ATOM 524 C CA . ILE A 1 71 ? 7.719 -0.115 11.948 1.00 87.06 71 ILE A CA 1
ATOM 525 C C . ILE A 1 71 ? 7.306 -0.215 10.467 1.00 87.06 71 ILE A C 1
ATOM 527 O O . ILE A 1 71 ? 6.272 -0.830 10.183 1.00 87.06 71 ILE A O 1
ATOM 531 N N . PRO A 1 72 ? 8.085 0.352 9.523 1.00 90.12 72 PRO A N 1
ATOM 532 C CA . PRO A 1 72 ? 7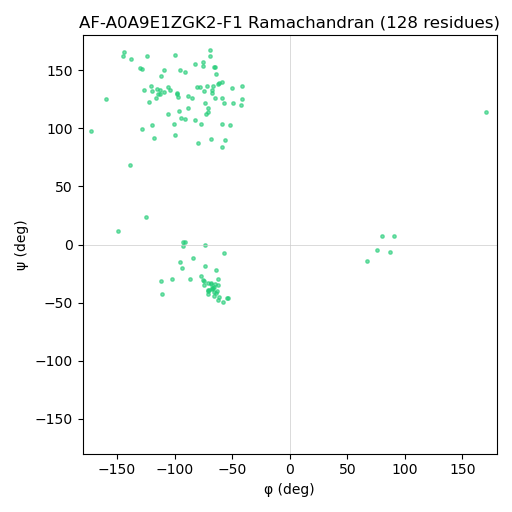.822 0.197 8.098 1.00 90.12 72 PRO A CA 1
ATOM 533 C C . PRO A 1 72 ? 7.823 -1.276 7.683 1.00 90.12 72 PRO A C 1
ATOM 535 O O . PRO A 1 72 ? 8.664 -2.060 8.126 1.00 90.12 72 PRO A O 1
ATOM 538 N N . TYR A 1 73 ? 6.895 -1.649 6.809 1.00 92.38 73 TYR A N 1
ATOM 539 C CA . TYR A 1 73 ? 6.766 -3.012 6.313 1.00 92.38 73 TYR A CA 1
ATOM 540 C C . TYR A 1 73 ? 7.267 -3.108 4.875 1.00 92.38 73 TYR A C 1
ATOM 542 O O . TYR A 1 73 ? 6.648 -2.571 3.958 1.00 92.38 73 TYR A O 1
ATOM 550 N N . SER A 1 74 ? 8.374 -3.815 4.666 1.00 93.00 74 SER A N 1
ATOM 551 C CA . SER A 1 74 ? 8.916 -4.068 3.331 1.00 93.00 74 SER A CA 1
ATOM 552 C C . SER A 1 74 ? 8.486 -5.440 2.827 1.00 93.00 74 SER A C 1
ATOM 554 O O . SER A 1 74 ? 8.657 -6.444 3.518 1.00 93.00 74 SER A O 1
ATOM 556 N N . CYS A 1 75 ? 7.961 -5.501 1.606 1.00 92.38 75 CYS A N 1
ATOM 557 C CA . CYS A 1 75 ? 7.595 -6.751 0.953 1.00 92.38 75 CYS A CA 1
ATOM 558 C C . CYS A 1 75 ? 7.863 -6.696 -0.552 1.00 92.38 75 CYS A C 1
ATOM 560 O O . CYS A 1 75 ? 8.095 -5.635 -1.131 1.00 92.38 75 CYS A O 1
ATOM 562 N N . ARG A 1 76 ? 7.847 -7.867 -1.186 1.00 93.44 76 ARG A N 1
ATOM 563 C CA . ARG A 1 76 ? 7.946 -8.002 -2.638 1.00 93.44 76 ARG A CA 1
ATOM 564 C C . ARG A 1 76 ? 6.575 -8.357 -3.198 1.00 93.44 76 ARG A C 1
ATOM 566 O O . ARG A 1 76 ? 5.905 -9.227 -2.640 1.00 93.44 76 ARG A O 1
ATOM 573 N N . ILE A 1 77 ? 6.180 -7.714 -4.293 1.00 94.38 77 ILE A N 1
ATOM 574 C CA . ILE A 1 77 ? 4.986 -8.099 -5.050 1.00 94.38 77 ILE A CA 1
ATOM 575 C C . ILE A 1 77 ? 5.245 -9.490 -5.629 1.00 94.38 77 ILE A C 1
ATOM 577 O O . ILE A 1 77 ? 6.278 -9.725 -6.259 1.00 94.38 77 ILE A O 1
ATOM 581 N N . ARG A 1 78 ? 4.344 -10.430 -5.362 1.00 94.88 78 ARG A N 1
ATOM 582 C CA . ARG A 1 78 ? 4.449 -11.816 -5.827 1.00 94.88 78 ARG A CA 1
ATOM 583 C C . ARG A 1 78 ? 4.266 -11.904 -7.343 1.00 94.88 78 ARG A C 1
ATOM 585 O O . ARG A 1 78 ? 3.807 -10.961 -7.981 1.00 94.88 78 ARG A O 1
ATOM 592 N N . GLU A 1 79 ? 4.602 -13.059 -7.912 1.00 94.50 79 GLU A N 1
ATOM 593 C CA . GLU A 1 79 ? 4.421 -13.341 -9.346 1.00 94.50 79 GLU A CA 1
ATOM 594 C C . GLU A 1 79 ? 2.948 -13.313 -9.777 1.00 94.50 79 GLU A C 1
ATOM 596 O O . GLU A 1 79 ? 2.643 -12.926 -10.899 1.00 94.50 79 GLU A O 1
ATOM 601 N N . ASP A 1 80 ? 2.029 -13.645 -8.865 1.00 93.81 80 ASP A N 1
ATOM 602 C CA . ASP A 1 80 ? 0.578 -13.517 -9.062 1.00 93.81 80 ASP A CA 1
ATOM 603 C C . ASP A 1 80 ? 0.079 -12.057 -8.999 1.00 93.81 80 ASP A C 1
ATOM 605 O O . ASP A 1 80 ? -1.114 -11.793 -9.139 1.00 93.81 80 ASP A O 1
ATOM 609 N N . GLY A 1 81 ? 0.985 -11.101 -8.769 1.00 93.38 81 GLY A N 1
ATOM 610 C CA . GLY A 1 81 ? 0.689 -9.679 -8.670 1.00 93.38 81 GLY A CA 1
ATOM 611 C C . GLY A 1 81 ? 0.122 -9.231 -7.324 1.00 93.38 81 GLY A C 1
ATOM 612 O O . GLY A 1 81 ? -0.280 -8.071 -7.184 1.00 93.38 81 GLY A O 1
ATOM 613 N N . THR A 1 82 ? 0.089 -10.109 -6.322 1.00 95.69 82 THR A N 1
ATOM 614 C CA . THR A 1 82 ? -0.437 -9.798 -4.991 1.00 95.69 82 THR A CA 1
ATOM 615 C C . THR A 1 82 ? 0.657 -9.477 -3.977 1.00 95.69 82 THR A C 1
ATOM 617 O O . THR A 1 82 ? 1.832 -9.816 -4.132 1.00 95.69 82 THR A O 1
ATOM 620 N N . MET A 1 83 ? 0.261 -8.850 -2.875 1.00 93.94 83 MET A N 1
ATOM 621 C CA . MET A 1 83 ? 1.069 -8.712 -1.669 1.00 93.94 83 MET A CA 1
ATOM 622 C C . MET A 1 83 ? 0.219 -8.933 -0.418 1.00 93.94 83 MET A C 1
ATOM 624 O O . MET A 1 83 ? -1.005 -8.838 -0.450 1.00 93.94 83 MET A O 1
ATOM 628 N N . SER A 1 84 ? 0.869 -9.241 0.701 1.00 93.19 84 SER A N 1
ATOM 629 C CA . SER A 1 84 ? 0.199 -9.434 1.991 1.00 93.19 84 SER A CA 1
ATOM 630 C C . SER A 1 84 ? 0.706 -8.386 2.975 1.00 93.19 84 SER A C 1
ATOM 632 O O . SER A 1 84 ? 1.752 -8.605 3.591 1.00 93.19 84 SER A O 1
ATOM 634 N N . PRO A 1 85 ? 0.035 -7.229 3.077 1.00 91.62 85 PRO A N 1
ATOM 635 C CA . PRO A 1 85 ? 0.385 -6.208 4.055 1.00 91.62 85 PRO A CA 1
ATOM 636 C C . PRO A 1 85 ? -0.082 -6.640 5.466 1.00 91.62 85 PRO A C 1
ATOM 638 O O . PRO A 1 85 ? -0.962 -7.496 5.595 1.00 91.62 85 PRO A O 1
ATOM 641 N N . PRO A 1 86 ? 0.519 -6.111 6.547 1.00 89.69 86 PRO A N 1
ATOM 642 C CA . PRO A 1 86 ? 0.257 -6.579 7.908 1.00 89.69 86 PRO A CA 1
ATOM 643 C C . PRO A 1 86 ? -1.185 -6.292 8.345 1.00 89.69 86 PRO A C 1
ATOM 645 O O . PRO A 1 86 ? -1.796 -5.334 7.885 1.00 89.69 86 PRO A O 1
ATOM 648 N N . TYR A 1 87 ? -1.726 -7.093 9.265 1.00 89.69 87 TYR A N 1
ATOM 649 C CA . TYR A 1 87 ? -3.078 -6.954 9.846 1.00 89.69 87 TYR A CA 1
ATOM 650 C C . TYR A 1 87 ? -4.264 -7.193 8.894 1.00 89.69 87 TYR A C 1
ATOM 652 O O . TYR A 1 87 ? -5.375 -7.421 9.371 1.00 89.69 87 TYR A O 1
ATOM 660 N N . LEU A 1 88 ? -4.048 -7.220 7.577 1.00 90.56 88 LEU A N 1
ATOM 661 C CA . LEU A 1 88 ? -5.054 -7.671 6.621 1.00 90.56 88 LEU A CA 1
ATOM 662 C C . LEU A 1 88 ? -5.073 -9.202 6.564 1.00 90.56 88 LEU A C 1
ATOM 664 O O . LEU A 1 88 ? -4.033 -9.857 6.523 1.00 90.56 88 LEU A O 1
ATOM 668 N N . LYS A 1 89 ? -6.279 -9.780 6.567 1.00 89.44 89 LYS A N 1
ATOM 669 C CA . LYS A 1 89 ? -6.473 -11.236 6.443 1.00 89.44 89 LYS A CA 1
ATOM 670 C C . LYS A 1 89 ? -6.260 -11.723 5.012 1.00 89.44 89 LYS A C 1
ATOM 672 O O . LYS A 1 89 ? -5.852 -12.860 4.804 1.00 89.44 89 LYS A O 1
ATOM 677 N N . GLU A 1 90 ? -6.554 -10.863 4.044 1.00 91.56 90 GLU A N 1
ATOM 678 C CA . GLU A 1 90 ? -6.559 -11.192 2.625 1.00 91.56 90 GLU A CA 1
ATOM 679 C C . GLU A 1 90 ? -5.418 -10.481 1.890 1.00 91.56 90 GLU A C 1
ATOM 681 O O . GLU A 1 90 ? -5.080 -9.340 2.228 1.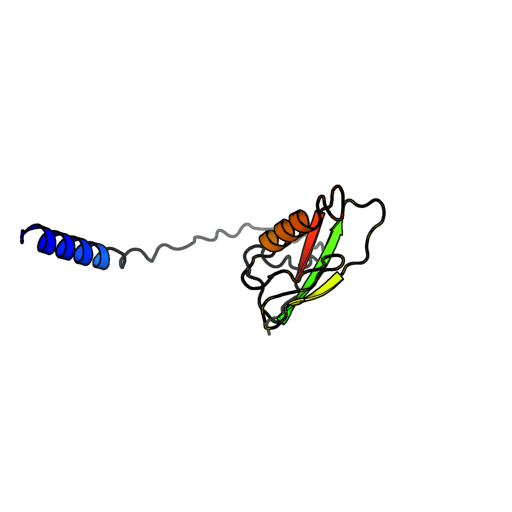00 91.56 90 GLU A O 1
ATOM 686 N N . PRO A 1 91 ? -4.823 -11.128 0.872 1.00 93.38 91 PRO A N 1
ATOM 687 C CA . PRO A 1 91 ? -3.856 -10.476 0.008 1.00 93.38 91 PRO A CA 1
ATOM 688 C C . PRO A 1 91 ? -4.504 -9.345 -0.802 1.00 93.38 91 PRO A C 1
ATOM 690 O O . PRO A 1 91 ? -5.695 -9.352 -1.115 1.00 93.38 91 PRO A O 1
ATOM 693 N N . VAL A 1 92 ? -3.687 -8.360 -1.156 1.00 94.81 92 VAL A N 1
ATOM 694 C CA . VAL A 1 92 ? -4.068 -7.182 -1.935 1.00 94.81 92 VAL A CA 1
ATOM 695 C C . VAL A 1 92 ? -3.377 -7.251 -3.289 1.00 94.81 92 VAL A C 1
ATOM 697 O O . VAL A 1 92 ? -2.179 -7.522 -3.360 1.00 94.81 92 VAL A O 1
ATOM 700 N N . VAL A 1 93 ? -4.123 -7.009 -4.366 1.00 95.69 93 VAL A N 1
ATOM 701 C CA . VAL A 1 93 ? -3.555 -6.930 -5.718 1.00 95.69 93 VAL A CA 1
ATOM 702 C C . VAL A 1 93 ? -2.802 -5.611 -5.842 1.00 95.69 93 VAL A C 1
ATOM 704 O O . VAL A 1 93 ? -3.395 -4.553 -5.646 1.00 95.69 93 VAL A O 1
ATOM 707 N N . ALA A 1 94 ? -1.513 -5.677 -6.158 1.00 94.88 94 ALA A N 1
ATOM 708 C CA . ALA A 1 94 ? -0.663 -4.508 -6.364 1.00 94.88 94 ALA A CA 1
ATOM 709 C C . ALA A 1 94 ? -0.227 -4.364 -7.825 1.00 94.88 94 ALA A C 1
ATOM 711 O O . ALA A 1 94 ? -0.058 -3.244 -8.293 1.00 94.88 94 ALA A O 1
ATOM 712 N N . ALA A 1 95 ? -0.067 -5.474 -8.552 1.00 93.38 95 ALA A N 1
ATOM 713 C CA . ALA A 1 95 ?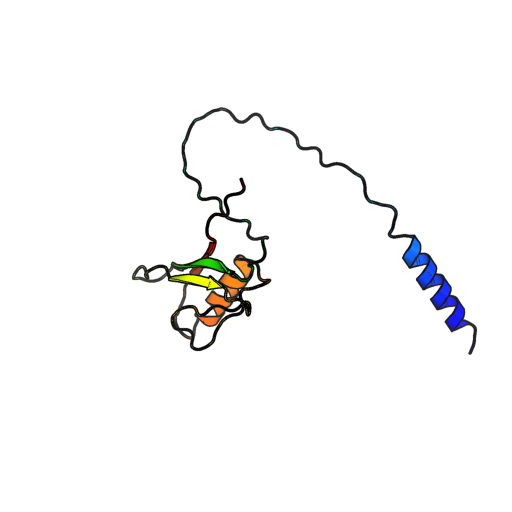 0.366 -5.428 -9.941 1.00 93.38 95 ALA A CA 1
ATOM 714 C C . ALA A 1 95 ? -0.628 -4.677 -10.837 1.00 93.38 95 ALA A C 1
ATOM 716 O O . ALA A 1 95 ? -1.843 -4.848 -10.719 1.00 93.38 95 ALA A O 1
ATOM 717 N N . GLY A 1 96 ? -0.092 -3.859 -11.740 1.00 91.81 96 GLY A N 1
ATOM 718 C CA . GLY A 1 96 ? -0.865 -3.037 -12.670 1.00 91.81 96 GLY A CA 1
ATOM 719 C C . GLY A 1 96 ? -1.502 -1.795 -12.043 1.00 91.81 96 GLY A C 1
ATOM 720 O O . GLY A 1 96 ? -2.079 -1.003 -12.778 1.00 91.81 96 GLY A O 1
ATOM 721 N N . LYS A 1 97 ? -1.393 -1.605 -10.720 1.00 92.75 97 LYS A N 1
ATOM 722 C CA . LYS A 1 97 ? -1.820 -0.374 -10.047 1.00 92.75 97 LYS A CA 1
ATOM 723 C C . LYS A 1 97 ? -0.674 0.608 -9.965 1.00 92.75 97 LYS A C 1
ATOM 725 O O . LYS A 1 97 ? 0.482 0.222 -9.794 1.00 92.75 97 LYS A O 1
ATOM 730 N N . THR A 1 98 ? -1.005 1.883 -10.010 1.00 93.50 98 THR A N 1
ATOM 731 C CA . THR A 1 98 ? -0.079 2.937 -9.614 1.00 93.50 98 THR A CA 1
ATOM 732 C C . THR A 1 98 ? 0.163 2.911 -8.104 1.00 93.50 98 THR A C 1
ATOM 734 O O . THR A 1 98 ? -0.617 2.353 -7.326 1.00 93.50 98 THR A O 1
ATOM 737 N N . VAL A 1 99 ? 1.246 3.558 -7.671 1.00 92.81 99 VAL A N 1
ATOM 738 C CA . VAL A 1 99 ? 1.555 3.739 -6.244 1.00 92.81 99 VAL A CA 1
ATOM 739 C C . VAL A 1 99 ? 0.382 4.400 -5.508 1.00 92.81 99 VAL A C 1
ATOM 741 O O . VAL A 1 99 ? -0.041 3.895 -4.472 1.00 92.81 99 VAL A O 1
ATOM 744 N N . GLY A 1 100 ? -0.192 5.466 -6.077 1.00 92.69 100 GLY A N 1
ATOM 745 C CA . GLY A 1 100 ? -1.281 6.217 -5.446 1.00 92.69 100 GLY A CA 1
ATOM 746 C C . GLY A 1 100 ? -2.593 5.434 -5.341 1.00 92.69 100 GLY A C 1
ATOM 747 O O . GLY A 1 100 ? -3.278 5.510 -4.323 1.00 92.69 100 GLY A O 1
ATOM 748 N N . GLU A 1 101 ? -2.936 4.631 -6.353 1.00 94.38 101 GLU A N 1
ATOM 749 C CA . GLU A 1 101 ? -4.109 3.745 -6.283 1.00 94.38 101 GLU A CA 1
ATOM 750 C C . GLU A 1 101 ? -3.953 2.695 -5.183 1.00 94.38 101 GLU A C 1
ATOM 752 O O . GLU A 1 101 ? -4.904 2.401 -4.458 1.00 94.38 101 GLU A O 1
ATOM 757 N N . LEU A 1 102 ? -2.748 2.141 -5.038 1.00 94.62 102 LEU A N 1
ATOM 758 C CA . LEU A 1 102 ? -2.475 1.150 -4.010 1.00 94.62 102 LEU A CA 1
ATOM 759 C C . LEU A 1 102 ? -2.473 1.759 -2.602 1.00 94.62 102 LEU A C 1
ATOM 761 O O . LEU A 1 102 ? -2.986 1.134 -1.677 1.00 94.62 102 LEU A O 1
ATOM 765 N N . GLU A 1 103 ? -1.931 2.966 -2.432 1.00 94.75 103 GLU A N 1
ATOM 766 C CA . GLU A 1 103 ? -2.002 3.719 -1.173 1.00 94.75 103 GLU A CA 1
ATOM 767 C C . GLU A 1 103 ? -3.455 3.955 -0.750 1.00 94.75 103 GLU A C 1
ATOM 769 O O . GLU A 1 103 ? -3.824 3.623 0.379 1.00 94.75 103 GLU A O 1
ATOM 774 N N . LEU A 1 104 ? -4.286 4.443 -1.677 1.00 94.69 104 LEU A N 1
ATOM 775 C CA . LEU A 1 104 ? -5.704 4.697 -1.435 1.00 94.69 104 LEU A CA 1
ATOM 776 C C . LEU A 1 104 ? -6.460 3.415 -1.070 1.00 94.69 104 LEU A C 1
ATOM 778 O O . LEU A 1 104 ? -7.243 3.406 -0.121 1.00 94.69 104 LEU A O 1
ATOM 782 N N . GLU A 1 105 ? -6.224 2.319 -1.793 1.00 94.75 105 GLU A N 1
ATOM 783 C CA . GLU A 1 105 ? -6.879 1.043 -1.496 1.00 94.75 105 GLU A CA 1
ATOM 784 C C . GLU A 1 105 ? -6.476 0.496 -0.128 1.00 94.75 105 GLU A C 1
ATOM 786 O O . GLU A 1 105 ? -7.323 -0.006 0.614 1.00 94.75 105 GLU A O 1
ATOM 791 N N . LEU A 1 106 ? -5.193 0.586 0.227 1.00 94.31 106 LEU A N 1
ATOM 792 C CA . LEU A 1 106 ? -4.749 0.173 1.550 1.00 94.31 106 LEU A CA 1
ATOM 793 C C . LEU A 1 106 ? -5.414 1.026 2.624 1.00 94.31 106 LEU A C 1
ATOM 795 O O . LEU A 1 106 ? -5.959 0.463 3.568 1.00 94.31 106 LEU A O 1
ATOM 799 N N . GLU A 1 107 ? -5.426 2.350 2.476 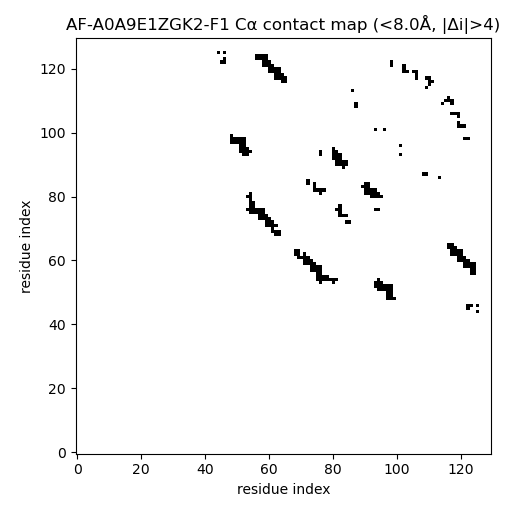1.00 94.25 107 GLU A N 1
ATOM 800 C CA . GLU A 1 107 ? -6.090 3.242 3.427 1.00 94.25 107 GLU A CA 1
ATOM 801 C C . GLU A 1 107 ? -7.556 2.841 3.649 1.00 94.25 107 GLU A C 1
ATOM 803 O O . GLU A 1 107 ? -7.973 2.670 4.794 1.00 94.25 107 GLU A O 1
ATOM 808 N N . GLN A 1 108 ? -8.297 2.566 2.572 1.00 94.31 108 GLN A N 1
ATOM 809 C CA . GLN A 1 108 ? -9.687 2.101 2.632 1.00 94.31 108 GLN A CA 1
ATOM 810 C C . GLN A 1 108 ? -9.849 0.721 3.281 1.00 94.31 108 GLN A C 1
ATOM 812 O O . GLN A 1 108 ? -10.856 0.469 3.934 1.00 94.31 108 GLN A O 1
ATOM 817 N N . LYS A 1 109 ? -8.887 -0.195 3.112 1.00 93.81 109 LYS A N 1
ATOM 818 C CA . LYS A 1 109 ? -8.930 -1.514 3.769 1.00 93.81 109 LYS A CA 1
ATOM 819 C C . LYS A 1 109 ? -8.550 -1.457 5.247 1.00 93.81 109 LYS A C 1
ATOM 821 O O . LYS A 1 109 ? -8.963 -2.320 6.019 1.00 93.81 109 LYS A O 1
ATOM 826 N N . TYR A 1 110 ? -7.736 -0.484 5.641 1.00 92.69 110 TYR A N 1
ATOM 827 C CA . TYR A 1 110 ? -7.316 -0.298 7.027 1.00 92.69 110 TYR A CA 1
ATOM 828 C C . TYR A 1 110 ? -8.298 0.557 7.835 1.00 92.69 110 TYR A C 1
ATOM 830 O O . TYR A 1 110 ? -8.399 0.363 9.048 1.00 92.69 110 TYR A O 1
ATOM 838 N N . VAL A 1 111 ? -9.005 1.493 7.199 1.00 93.38 111 VAL A N 1
ATOM 839 C CA . VAL A 1 111 ? -9.929 2.427 7.853 1.00 93.38 111 VAL A CA 1
ATOM 840 C C . VAL A 1 111 ? -11.373 2.132 7.436 1.00 93.38 111 VAL A C 1
ATOM 842 O O . VAL A 1 111 ? -11.657 2.124 6.243 1.00 93.38 111 VAL A O 1
ATOM 845 N N . PRO A 1 112 ? -12.324 1.991 8.379 1.00 92.00 112 PRO A N 1
ATOM 846 C CA . PRO A 1 112 ? -12.176 2.113 9.832 1.00 92.00 112 PRO A CA 1
ATOM 847 C C . PRO A 1 112 ? -11.888 0.785 10.560 1.00 92.00 112 PRO A C 1
ATOM 849 O O . PRO A 1 112 ? -11.774 0.790 11.785 1.00 92.00 112 PRO A O 1
ATOM 852 N N . ASP A 1 113 ? -11.814 -0.343 9.846 1.00 90.69 113 ASP A N 1
ATOM 853 C CA . ASP A 1 113 ? -11.808 -1.690 10.441 1.00 90.69 113 ASP A CA 1
ATOM 854 C C . ASP A 1 113 ? -10.612 -1.982 11.363 1.00 90.69 113 ASP A C 1
ATOM 856 O O . ASP A 1 113 ? -10.759 -2.687 12.363 1.00 90.69 113 ASP A O 1
ATOM 860 N N . ILE A 1 114 ? -9.426 -1.451 11.049 1.00 90.69 114 ILE A N 1
ATOM 861 C CA . ILE A 1 114 ? -8.183 -1.700 11.801 1.00 90.69 114 ILE A CA 1
ATOM 862 C C . ILE A 1 114 ? -7.735 -0.438 12.542 1.00 90.69 114 ILE A C 1
ATOM 864 O O . ILE A 1 114 ? -7.333 -0.503 13.706 1.00 90.69 114 ILE A O 1
ATOM 868 N N . TYR A 1 115 ? -7.817 0.721 11.889 1.00 90.56 115 TYR A N 1
ATOM 869 C CA . TYR A 1 115 ? -7.443 2.011 12.458 1.00 90.56 115 TYR A CA 1
ATOM 870 C C . TYR A 1 115 ? -8.549 3.050 12.259 1.00 90.56 115 TYR A C 1
ATOM 872 O O . TYR A 1 115 ? -9.278 3.022 11.276 1.00 90.56 115 TYR A O 1
ATOM 880 N N . LYS A 1 116 ? -8.636 4.031 13.169 1.00 90.62 116 LYS A N 1
ATOM 881 C CA . LYS A 1 116 ? -9.620 5.126 13.066 1.00 90.62 116 LYS A CA 1
ATOM 882 C C . LYS A 1 116 ? -9.304 6.109 11.938 1.00 90.62 116 LYS A C 1
ATOM 884 O O . LYS A 1 116 ? -10.206 6.590 11.263 1.00 90.62 116 LYS A O 1
ATOM 889 N N . THR A 1 117 ? -8.031 6.465 11.794 1.00 90.25 117 THR A N 1
ATOM 890 C CA . THR A 1 117 ? -7.528 7.398 10.779 1.00 90.25 117 THR A CA 1
ATOM 891 C C . THR A 1 117 ? -6.038 7.137 10.622 1.00 90.25 117 THR A C 1
ATOM 893 O O . THR A 1 117 ? -5.313 7.163 11.617 1.00 90.25 117 THR A O 1
ATOM 896 N N . ILE A 1 118 ? -5.589 6.865 9.402 1.00 92.25 118 ILE A N 1
ATOM 897 C CA . ILE A 1 118 ? -4.175 6.689 9.063 1.00 92.25 118 ILE A CA 1
ATOM 898 C C . ILE A 1 118 ? -3.910 7.245 7.671 1.00 92.25 118 ILE A C 1
ATOM 900 O O . ILE A 1 118 ? -4.839 7.397 6.891 1.00 92.25 118 ILE A O 1
ATOM 904 N N . ASN A 1 119 ? -2.640 7.499 7.373 1.00 92.50 119 ASN A N 1
ATOM 905 C CA . ASN A 1 119 ? -2.164 7.704 6.010 1.00 92.50 119 ASN A CA 1
ATOM 906 C C . ASN A 1 119 ? -1.210 6.565 5.664 1.00 92.50 119 ASN A C 1
ATOM 908 O O . ASN A 1 119 ? -0.330 6.230 6.470 1.00 92.50 119 ASN A O 1
ATOM 912 N N . VAL A 1 120 ? -1.374 5.988 4.481 1.00 93.38 120 VAL A N 1
ATOM 913 C CA . VAL A 1 120 ? -0.490 4.945 3.958 1.00 93.38 120 VAL A CA 1
ATOM 914 C C . VAL A 1 120 ? 0.426 5.563 2.910 1.00 93.38 120 VAL A C 1
ATOM 916 O O . VAL A 1 120 ? -0.031 6.287 2.035 1.00 93.38 120 VAL A O 1
ATOM 919 N N . THR A 1 121 ? 1.723 5.280 2.998 1.00 93.19 121 THR A N 1
ATOM 920 C CA . THR A 1 121 ? 2.702 5.699 1.990 1.00 93.19 121 THR A CA 1
ATOM 921 C C . THR A 1 121 ? 3.500 4.502 1.512 1.00 93.19 121 THR A C 1
ATOM 923 O O . THR A 1 121 ? 4.003 3.720 2.324 1.00 93.19 121 THR A O 1
ATOM 926 N N . ILE A 1 122 ? 3.655 4.375 0.201 1.00 92.88 122 ILE A N 1
ATOM 927 C CA . ILE A 1 122 ? 4.372 3.290 -0.453 1.00 92.88 122 ILE A CA 1
ATOM 928 C C . ILE A 1 122 ? 5.611 3.859 -1.139 1.00 92.88 122 ILE A C 1
ATOM 930 O O . ILE A 1 122 ? 5.556 4.812 -1.909 1.00 92.88 122 ILE A O 1
ATOM 934 N N . LYS A 1 123 ? 6.760 3.241 -0.869 1.00 91.00 123 LYS A N 1
ATOM 935 C CA . LYS A 1 123 ? 8.023 3.523 -1.557 1.00 91.00 123 LYS A CA 1
ATOM 936 C C . LYS A 1 123 ? 8.469 2.285 -2.311 1.00 91.00 123 LYS A C 1
ATOM 938 O O . LYS A 1 123 ? 8.590 1.229 -1.694 1.00 91.00 123 LYS A O 1
ATOM 943 N N . THR A 1 124 ? 8.737 2.389 -3.608 1.00 89.88 124 THR A N 1
ATOM 944 C CA . THR A 1 124 ? 9.402 1.298 -4.333 1.00 89.88 124 THR A CA 1
ATOM 945 C C . THR A 1 124 ? 10.912 1.384 -4.125 1.00 89.88 124 THR A C 1
ATOM 947 O O . THR A 1 124 ? 11.442 2.455 -3.837 1.00 89.88 124 THR A O 1
ATOM 950 N N . ALA A 1 125 ? 11.612 0.260 -4.256 1.00 83.56 125 ALA A N 1
ATOM 951 C CA . ALA A 1 125 ? 13.071 0.263 -4.281 1.00 83.56 125 ALA A CA 1
ATOM 952 C C . ALA A 1 125 ? 13.601 1.032 -5.504 1.00 83.56 125 ALA A C 1
ATOM 954 O O . ALA A 1 125 ? 12.981 0.999 -6.573 1.00 83.56 125 ALA A O 1
ATOM 955 N N . ASP A 1 126 ? 14.753 1.689 -5.345 1.00 75.62 126 ASP A N 1
ATOM 956 C CA . ASP A 1 126 ? 15.457 2.349 -6.441 1.00 75.62 126 ASP A CA 1
ATOM 957 C C . ASP A 1 126 ? 15.808 1.338 -7.539 1.00 75.62 126 ASP A C 1
ATOM 959 O O . ASP A 1 126 ? 16.430 0.298 -7.298 1.00 75.62 126 ASP A O 1
ATOM 963 N N . ARG A 1 127 ? 15.398 1.651 -8.769 1.00 66.00 127 ARG A N 1
ATOM 964 C CA . ARG A 1 127 ? 15.803 0.925 -9.972 1.00 66.00 127 ARG A CA 1
ATOM 965 C C . ARG A 1 127 ? 17.009 1.657 -10.565 1.00 66.00 127 ARG A C 1
ATOM 967 O O . ARG A 1 127 ? 16.861 2.758 -11.086 1.00 66.00 127 ARG A O 1
ATOM 974 N N . PHE A 1 128 ? 18.200 1.067 -10.474 1.00 63.97 128 PHE A N 1
ATOM 975 C CA . PHE A 1 128 ? 19.391 1.587 -11.153 1.00 63.97 128 PHE A CA 1
ATOM 976 C C . PHE A 1 128 ? 19.427 1.072 -12.599 1.00 63.97 128 PHE A C 1
ATOM 978 O O . PHE A 1 128 ? 19.371 -0.136 -12.823 1.00 63.97 128 PHE A O 1
ATOM 985 N N . PHE A 1 129 ? 19.531 1.980 -13.571 1.00 59.19 129 PHE A N 1
ATOM 986 C CA . PHE A 1 129 ? 19.797 1.652 -14.976 1.00 59.19 129 PHE A CA 1
ATOM 987 C C . PHE A 1 129 ? 21.303 1.841 -15.240 1.00 59.19 129 PHE A C 1
ATOM 989 O O . PHE A 1 129 ? 21.845 2.881 -14.863 1.00 59.19 129 PHE A O 1
ATOM 996 N N . TYR A 1 130 ? 21.969 0.846 -15.837 1.00 63.72 130 TYR A N 1
ATOM 997 C CA . TYR A 1 130 ? 23.401 0.862 -16.189 1.00 63.72 130 TYR A CA 1
ATOM 998 C C . TYR A 1 130 ? 23.606 0.935 -17.701 1.00 63.72 130 TYR A C 1
ATOM 1000 O O . TYR A 1 130 ? 22.769 0.350 -18.426 1.00 63.72 130 TYR A O 1
#

Solvent-accessible surface area (backbone atoms only — not comparable to full-atom values): 8404 Å² total; per-residue (Å²): 143,80,66,67,69,59,54,53,54,51,53,56,56,53,59,69,64,66,75,80,79,86,85,87,81,80,86,80,84,77,86,76,91,74,79,91,72,91,68,91,66,88,67,76,80,76,74,56,65,79,50,56,36,49,53,64,41,44,36,34,42,38,63,41,76,56,100,61,84,61,83,68,48,72,50,56,29,32,87,89,17,32,35,75,61,86,96,54,93,62,72,43,80,42,44,75,31,29,54,58,58,47,27,53,50,48,37,57,69,36,40,67,84,75,36,86,62,68,46,53,46,73,43,68,64,88,81,85,86,131

Radius of gyration: 23.96 Å; Cα contacts (8 Å, |Δi|>4): 148; chains: 1; bounding box: 60×43×66 Å

Sequence (130 aa):
MSLDDSLMKFICRGILIATVLIVTGCETTRPQPVNPVARTVDVPLHVNSTDSLEPGNQITITFSGLSTIPIPYSCRIREDGTMSPPYLKEPVVAAGKTVGELELELEQKYVPDIYKTINVTIKTADRFFY

pLDDT: mean 75.99, std 18.63, range [43.53, 95.69]